Protein AF-A0A183EVK8-F1 (afdb_monomer)

Organism: NCBI:txid637853

Nearest PDB structures (foldseek):
  6v9z-assembly1_B  TM=4.604E-01  e=1.833E+00  Acetivibrio thermocellus ATCC 27405
  8t4i-assembly1_B  TM=4.135E-01  e=1.238E+00  Homo sapiens
  7t56-assembly1_B  TM=4.913E-01  e=4.581E+00  Acetivibrio thermocellus
  8i21-assembly1_A  TM=4.941E-01  e=6.784E+00  Saccharomyces cerevisiae S288C
  8i4v-assembly1_B  TM=3.446E-01  e=7.242E+00  Saccharomyces cerevisiae S288C

Mean predicted aligned error: 11.67 Å

Radius of gyration: 27.78 Å; Cα contacts (8 Å, |Δi|>4): 33; chains: 1; bounding box: 65×28×77 Å

pLDDT: mean 84.44, std 18.51, range [41.34, 98.56]

Sequence (140 aa):
MGILVTVFDKFQKLAEKILRQKEQDRSRAAQHLQRELEEIEVRKSEVEAVAGDLEKRLRIDAENVWILEQWLLYVEEMNQLKQRENELKLQVREFEVNEEYRNLQQKLKEIQSADANTDTTNSEVNKTTCVMLEWGRDPH

Foldseek 3Di:
DVVVVVVVVVVVVVVVVVVVVVVVVLVVVLVVLVVVLVVLVVVLVVLCVLLVVLVVVCVVPVVPPVSVVVSVVSVVVNVVSVVVNVVSVVVNVVSVVVVVVVVVVVVVVVVVVVVVVDDDDPDCVVVVVVVVVVVVDDDD

Solvent-accessible surface area (backbone atoms only — not comparable to full-atom values): 7882 Å² total; per-residue (Å²): 119,70,67,64,55,59,51,50,55,51,52,52,54,48,52,53,50,52,54,53,48,55,53,50,54,50,53,52,51,54,52,50,56,53,50,53,49,51,54,48,53,54,50,48,53,52,42,51,54,52,36,54,50,40,51,59,49,37,74,76,44,72,82,42,59,68,56,50,54,53,33,52,52,39,53,51,50,51,49,52,49,52,52,51,48,53,52,50,53,49,53,52,51,52,52,51,54,51,49,51,52,50,54,51,53,49,52,51,50,53,51,54,57,50,51,74,72,49,83,86,73,100,71,61,73,67,57,61,57,53,60,60,58,61,80,71,60,85,78,133

Structure (mmCIF, N/CA/C/O backbone):
data_AF-A0A183EVK8-F1
#
_entry.id   AF-A0A183EVK8-F1
#
loop_
_atom_site.group_PDB
_atom_site.id
_atom_site.type_symbol
_atom_site.label_atom_id
_atom_site.label_alt_id
_atom_site.label_comp_id
_atom_site.label_asym_id
_atom_site.label_entity_id
_atom_site.label_seq_id
_atom_site.pdbx_PDB_ins_code
_atom_site.Cartn_x
_atom_site.Cartn_y
_atom_site.Cartn_z
_atom_site.occupancy
_atom_site.B_iso_or_equiv
_atom_site.auth_seq_id
_atom_site.auth_comp_id
_atom_site.auth_asym_id
_atom_site.auth_atom_id
_atom_site.pdbx_PDB_model_num
ATOM 1 N N . MET A 1 1 ? -42.093 9.098 38.530 1.00 56.31 1 MET A N 1
ATOM 2 C CA . MET A 1 1 ? -41.544 7.790 38.103 1.00 56.31 1 MET A CA 1
ATOM 3 C C . MET A 1 1 ? -41.486 7.617 36.579 1.00 56.31 1 MET A C 1
ATOM 5 O O . MET A 1 1 ? -40.456 7.170 36.106 1.00 56.31 1 MET A O 1
ATOM 9 N N . GLY A 1 2 ? -42.494 8.016 35.784 1.00 62.09 2 GLY A N 1
ATOM 10 C CA . GLY A 1 2 ? -42.492 7.778 34.321 1.00 62.09 2 GLY A CA 1
ATOM 11 C C . GLY A 1 2 ? -41.440 8.536 33.486 1.00 62.09 2 GLY A C 1
ATOM 12 O O . GLY A 1 2 ? -40.883 7.971 32.553 1.00 62.09 2 GLY A O 1
ATOM 13 N N . ILE A 1 3 ? -41.107 9.785 33.836 1.00 67.94 3 ILE A N 1
ATOM 14 C CA . ILE A 1 3 ? -40.170 10.614 33.045 1.00 67.94 3 ILE A CA 1
ATOM 15 C C . ILE A 1 3 ? -38.733 10.066 33.113 1.00 67.94 3 ILE A C 1
ATOM 17 O O . ILE A 1 3 ? -38.081 9.926 32.083 1.00 67.94 3 ILE A O 1
ATOM 21 N N . LEU A 1 4 ? -38.266 9.670 34.302 1.00 66.88 4 LEU A N 1
ATOM 22 C CA . LEU A 1 4 ? -36.928 9.095 34.513 1.00 66.88 4 LEU A CA 1
ATOM 23 C C . LEU A 1 4 ? -36.706 7.805 33.708 1.00 66.88 4 LEU A C 1
ATOM 25 O O . LEU A 1 4 ? -35.657 7.653 33.090 1.00 66.88 4 LEU A O 1
ATOM 29 N N . VAL A 1 5 ? -37.713 6.928 33.641 1.00 70.25 5 VAL A N 1
ATOM 30 C CA . VAL A 1 5 ? -37.649 5.681 32.858 1.00 70.25 5 VAL A CA 1
ATOM 31 C C . VAL A 1 5 ? -37.548 5.977 31.357 1.00 70.25 5 VAL A C 1
ATOM 33 O O . VAL A 1 5 ? -36.718 5.393 30.667 1.00 70.25 5 VAL A O 1
ATOM 36 N N . THR A 1 6 ? -38.324 6.940 30.847 1.00 70.81 6 THR A N 1
ATOM 37 C CA . THR A 1 6 ? -38.258 7.321 29.421 1.00 70.81 6 THR A CA 1
ATOM 38 C C . THR A 1 6 ? -36.957 8.018 29.031 1.00 70.81 6 THR A C 1
ATOM 40 O O . THR A 1 6 ? -36.520 7.911 27.886 1.00 70.81 6 THR A O 1
ATOM 43 N N . VAL A 1 7 ? -36.333 8.745 29.960 1.00 74.06 7 VAL A N 1
ATOM 44 C CA . VAL A 1 7 ? -35.032 9.379 29.737 1.00 74.06 7 VAL A CA 1
ATOM 45 C C . VAL A 1 7 ? -33.939 8.310 29.712 1.00 74.06 7 VAL A C 1
ATOM 47 O O . VAL A 1 7 ? -33.154 8.286 28.768 1.00 74.06 7 VAL A O 1
ATOM 50 N N . PHE A 1 8 ? -33.943 7.375 30.667 1.00 78.06 8 PHE A N 1
ATOM 51 C CA . PHE A 1 8 ? -32.989 6.264 30.723 1.00 78.06 8 PHE A CA 1
ATOM 52 C C . PHE A 1 8 ? -33.021 5.386 29.457 1.00 78.06 8 PHE A C 1
ATOM 54 O O . PHE A 1 8 ? -31.977 5.145 28.855 1.00 78.06 8 PHE A O 1
ATOM 61 N N . ASP A 1 9 ? -34.211 5.010 28.977 1.00 78.88 9 ASP A N 1
ATOM 62 C CA . ASP A 1 9 ? -34.376 4.205 27.753 1.00 78.88 9 ASP A CA 1
ATOM 63 C C . ASP A 1 9 ? -33.852 4.924 26.489 1.00 78.88 9 ASP A C 1
ATOM 65 O O . ASP A 1 9 ? -33.230 4.323 25.610 1.00 78.88 9 ASP A O 1
ATOM 69 N N . LYS A 1 10 ? -34.025 6.252 26.406 1.00 80.31 10 LYS A N 1
ATOM 70 C CA . LYS A 1 10 ? -33.453 7.061 25.315 1.00 80.31 10 LYS A CA 1
ATOM 71 C C . LYS A 1 10 ? -31.927 7.121 25.379 1.00 80.31 10 LYS A C 1
ATOM 73 O O . LYS A 1 10 ? -31.283 7.018 24.336 1.00 80.31 10 LYS A O 1
ATOM 78 N N . PHE A 1 11 ? -31.353 7.274 26.573 1.00 83.38 11 PHE A N 1
ATOM 79 C CA . PHE A 1 11 ? -29.900 7.264 26.764 1.00 83.38 11 PHE A CA 1
ATOM 80 C C . PHE A 1 11 ? -29.287 5.914 26.379 1.00 83.38 11 PHE A C 1
ATOM 82 O O . PHE A 1 11 ? -28.271 5.889 25.686 1.00 83.38 11 PHE A O 1
ATOM 89 N N . GLN A 1 12 ? -29.929 4.805 26.749 1.00 81.81 12 GLN A N 1
ATOM 90 C CA . GLN A 1 12 ? -29.457 3.459 26.425 1.00 81.81 12 GLN A CA 1
ATOM 91 C C . GLN A 1 12 ? -29.452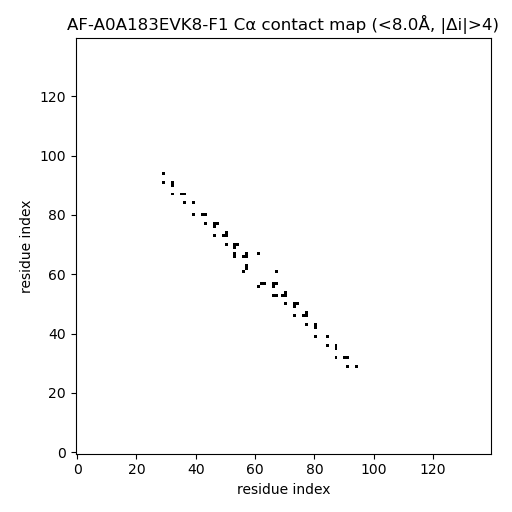 3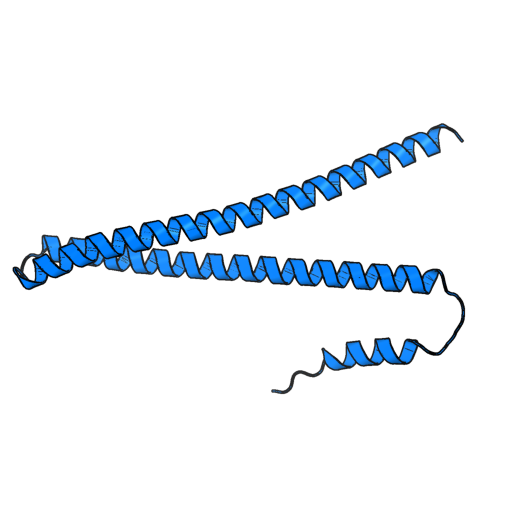.199 24.910 1.00 81.81 12 GLN A C 1
ATOM 93 O O . GLN A 1 12 ? -28.432 2.788 24.357 1.00 81.81 12 GLN A O 1
ATOM 98 N N . LYS A 1 13 ? -30.530 3.565 24.203 1.00 86.12 13 LYS A N 1
ATOM 99 C CA . LYS A 1 13 ? -30.602 3.482 22.729 1.00 86.12 13 LYS A CA 1
ATOM 100 C C . LYS A 1 13 ? -29.540 4.331 22.031 1.00 86.12 13 LYS A C 1
ATOM 102 O O . LYS A 1 13 ? -29.005 3.940 20.994 1.00 86.12 13 LYS A O 1
ATOM 107 N N . LEU A 1 14 ? -29.239 5.506 22.581 1.00 87.56 14 LEU A N 1
ATOM 108 C CA . LEU A 1 14 ? -28.229 6.402 22.025 1.00 87.56 14 LEU A CA 1
ATOM 109 C C . LEU A 1 14 ? -26.817 5.839 22.242 1.00 87.56 14 LEU A C 1
ATOM 111 O O . LEU A 1 14 ? -26.015 5.853 21.311 1.00 87.56 14 LEU A O 1
ATOM 115 N N . ALA A 1 15 ? -26.545 5.257 23.414 1.00 84.56 15 ALA A N 1
ATOM 116 C CA . ALA A 1 15 ? -25.297 4.552 23.696 1.00 84.56 15 ALA A CA 1
ATOM 117 C C . ALA A 1 15 ? -25.092 3.341 22.766 1.00 84.56 15 ALA A C 1
ATOM 119 O O . ALA A 1 15 ? -24.022 3.195 22.176 1.00 84.56 15 ALA A O 1
ATOM 120 N N . GLU A 1 16 ? -26.125 2.520 22.555 1.00 86.25 16 GLU A N 1
ATOM 121 C CA . GLU A 1 16 ? -26.075 1.397 21.608 1.00 86.25 16 GLU A CA 1
ATOM 122 C C . GLU A 1 16 ? -25.808 1.859 20.172 1.00 86.25 16 GLU A C 1
ATOM 124 O O . GLU A 1 16 ? -25.006 1.254 19.457 1.00 86.25 16 GLU A O 1
ATOM 129 N N . LYS A 1 17 ? -26.445 2.956 19.744 1.00 89.62 17 LYS A N 1
ATOM 130 C CA . LYS A 1 17 ? -26.216 3.535 18.416 1.00 89.62 17 LYS A CA 1
ATOM 131 C C . LYS A 1 17 ? -24.776 4.024 18.254 1.00 89.62 17 LYS A C 1
ATOM 133 O O . LYS A 1 17 ? -24.176 3.761 17.217 1.00 89.62 17 LYS A O 1
ATOM 138 N N . ILE A 1 18 ? -24.219 4.691 19.267 1.00 88.06 18 ILE A N 1
ATOM 139 C CA . ILE A 1 18 ? -22.818 5.137 19.265 1.00 88.06 18 ILE A CA 1
ATOM 140 C C . ILE A 1 18 ? -21.872 3.938 19.157 1.00 88.06 18 ILE A C 1
ATOM 142 O O . ILE A 1 18 ? -20.947 3.963 18.348 1.00 88.06 18 ILE A O 1
ATOM 146 N N . LEU A 1 19 ? -22.112 2.877 19.932 1.00 85.19 19 LEU A N 1
ATOM 147 C CA . LEU A 1 19 ? -21.281 1.673 19.897 1.00 85.19 19 LEU A CA 1
ATOM 148 C C . LEU A 1 19 ? -21.313 0.996 18.522 1.00 85.19 19 LEU A C 1
ATOM 150 O O . LEU A 1 19 ? -20.259 0.680 17.975 1.00 85.19 19 LEU A O 1
ATOM 154 N N . ARG A 1 20 ? -22.504 0.833 17.931 1.00 87.75 20 ARG A N 1
ATOM 155 C CA . ARG A 1 20 ? -22.649 0.271 16.577 1.00 87.75 20 ARG A CA 1
ATOM 156 C C . ARG A 1 20 ? -21.970 1.133 15.518 1.00 87.75 20 ARG A C 1
ATOM 158 O O . ARG A 1 20 ? -21.318 0.591 14.634 1.00 87.75 20 ARG A O 1
ATOM 165 N N . GLN A 1 21 ? -22.107 2.454 15.613 1.00 90.81 21 GLN A N 1
ATOM 166 C CA . GLN A 1 21 ? -21.471 3.378 14.678 1.00 90.81 21 GLN A CA 1
ATOM 167 C C . GLN A 1 21 ? -19.946 3.267 14.747 1.00 90.81 21 GLN A C 1
ATOM 169 O O . GLN A 1 21 ? -19.298 3.110 13.718 1.00 90.81 21 GLN A O 1
ATOM 174 N N . LYS A 1 22 ? -19.384 3.253 15.960 1.00 87.75 22 LYS A N 1
ATOM 175 C CA . LYS A 1 22 ? -17.942 3.100 16.177 1.00 87.75 22 LYS A CA 1
ATOM 176 C C . LYS A 1 22 ? -17.410 1.788 15.592 1.00 87.75 22 LYS A C 1
ATOM 178 O O . LYS A 1 22 ? -16.346 1.776 14.981 1.00 87.75 22 LYS A O 1
ATOM 183 N N . GLU A 1 23 ? -18.151 0.696 15.763 1.00 87.56 23 GLU A N 1
ATOM 184 C CA . GLU A 1 23 ? -17.805 -0.604 15.182 1.00 87.56 23 GLU A CA 1
ATOM 185 C C . GLU A 1 23 ? -17.832 -0.573 13.648 1.00 87.56 23 GLU A C 1
ATOM 187 O O . GLU A 1 23 ? -16.920 -1.066 12.986 1.00 87.56 23 GLU A O 1
ATOM 192 N N . GLN A 1 24 ? -18.855 0.062 13.074 1.00 91.81 24 GLN A N 1
ATOM 193 C CA . GLN A 1 24 ? -18.979 0.202 11.630 1.00 91.81 24 GLN A CA 1
ATOM 194 C C . GLN A 1 24 ? -17.857 1.062 11.038 1.00 91.81 24 GLN A C 1
ATOM 196 O O . GLN A 1 24 ? -17.287 0.693 10.012 1.00 91.81 24 GLN A O 1
ATOM 201 N N . ASP A 1 25 ? -17.526 2.187 11.669 1.00 90.69 25 ASP A N 1
ATOM 202 C CA . ASP A 1 25 ? -16.462 3.080 11.205 1.00 90.69 25 ASP A CA 1
ATOM 203 C C . ASP A 1 25 ? -15.100 2.382 11.248 1.00 90.69 25 ASP A C 1
ATOM 205 O O . ASP A 1 25 ? -14.305 2.497 10.317 1.00 90.69 25 ASP A O 1
ATOM 209 N N . ARG A 1 26 ? -14.874 1.563 12.277 1.00 89.62 26 ARG A N 1
ATOM 210 C CA . ARG A 1 26 ? -13.692 0.713 12.392 1.00 89.62 26 ARG A CA 1
ATOM 211 C C . ARG A 1 26 ? -13.613 -0.334 11.276 1.00 89.62 26 ARG A C 1
ATOM 213 O O . ARG A 1 26 ? -12.565 -0.483 10.655 1.00 89.62 26 ARG A O 1
ATOM 220 N N . SER A 1 27 ? -14.714 -1.030 10.991 1.00 90.12 27 SER A N 1
ATOM 221 C CA . SER A 1 27 ? -14.771 -2.003 9.891 1.00 90.12 27 SER A CA 1
ATOM 222 C C . SER A 1 27 ? -14.492 -1.345 8.536 1.00 90.12 27 SER A C 1
ATOM 224 O O . SER A 1 27 ? -13.736 -1.889 7.733 1.00 90.12 27 SER A O 1
ATOM 226 N N . ARG A 1 28 ? -15.032 -0.143 8.303 1.00 93.94 28 ARG A N 1
ATOM 227 C CA . ARG A 1 28 ? -14.755 0.642 7.091 1.00 93.94 28 ARG A CA 1
ATOM 228 C C . ARG A 1 28 ? -13.286 1.041 6.986 1.00 93.94 28 ARG A C 1
ATOM 230 O O . ARG A 1 28 ? -12.726 0.954 5.900 1.00 93.94 28 ARG A O 1
ATOM 237 N N . ALA A 1 29 ? -12.665 1.450 8.092 1.00 92.81 29 ALA A N 1
ATOM 238 C CA . ALA A 1 29 ? -11.246 1.793 8.116 1.00 92.81 29 ALA A CA 1
ATOM 239 C C . ALA A 1 29 ? -10.365 0.585 7.753 1.00 92.81 29 ALA A C 1
ATOM 241 O O . ALA A 1 29 ? -9.490 0.707 6.901 1.00 92.81 29 ALA A O 1
ATOM 242 N N . ALA A 1 30 ? -10.648 -0.597 8.311 1.00 92.69 30 ALA A N 1
ATOM 243 C CA . ALA A 1 30 ? -9.931 -1.825 7.956 1.00 92.69 30 ALA A CA 1
ATOM 244 C C . ALA A 1 30 ? -10.092 -2.190 6.472 1.00 92.69 30 ALA A C 1
ATOM 246 O O . ALA A 1 30 ? -9.114 -2.497 5.795 1.00 92.69 30 ALA A O 1
ATOM 247 N N . GLN A 1 31 ? -11.318 -2.108 5.944 1.00 95.19 31 GLN A N 1
ATOM 248 C CA . GLN A 1 31 ? -11.588 -2.362 4.525 1.00 95.19 31 GLN A CA 1
ATOM 249 C C . GLN A 1 31 ? -10.860 -1.374 3.611 1.00 95.19 31 GLN A C 1
ATOM 251 O O . GLN A 1 31 ? -10.371 -1.764 2.555 1.00 95.19 31 GLN A O 1
ATOM 256 N N . HIS A 1 32 ? -10.773 -0.105 4.012 1.00 96.19 32 HIS A N 1
ATOM 257 C CA . HIS A 1 32 ? -10.028 0.906 3.272 1.00 96.19 32 HIS A CA 1
ATOM 258 C C . HIS A 1 32 ? -8.534 0.569 3.207 1.00 96.19 32 HIS A C 1
ATOM 260 O O . HIS A 1 32 ? -7.962 0.594 2.123 1.00 96.19 32 HIS A O 1
ATOM 266 N N . LEU A 1 33 ? -7.917 0.209 4.339 1.00 95.56 33 LEU A N 1
ATOM 267 C CA . LEU A 1 33 ? -6.503 -0.189 4.383 1.00 95.56 33 LEU A CA 1
ATOM 268 C C . LEU A 1 33 ? -6.227 -1.411 3.502 1.00 95.56 33 LEU A C 1
ATOM 270 O O . LEU A 1 33 ? -5.252 -1.427 2.755 1.00 95.56 33 LEU A O 1
ATOM 274 N N . GLN A 1 34 ? -7.108 -2.410 3.562 1.00 96.12 34 GLN A N 1
ATOM 275 C CA . GLN A 1 34 ? -6.985 -3.616 2.751 1.00 96.12 34 GLN A CA 1
ATOM 276 C C . GLN A 1 34 ? -7.074 -3.305 1.254 1.00 96.12 34 GLN A C 1
ATOM 278 O O . GLN A 1 34 ? -6.245 -3.763 0.472 1.00 96.12 34 GLN A O 1
ATOM 283 N N . ARG A 1 35 ? -8.042 -2.474 0.860 1.00 97.88 35 ARG A N 1
ATOM 284 C CA . ARG A 1 35 ? -8.191 -2.037 -0.527 1.00 97.88 35 ARG A CA 1
ATOM 285 C C . ARG A 1 35 ? -6.959 -1.278 -1.020 1.00 97.88 35 ARG A C 1
ATOM 287 O O . ARG A 1 35 ? -6.516 -1.505 -2.138 1.00 97.88 35 ARG A O 1
ATOM 294 N N . GLU A 1 36 ? -6.404 -0.389 -0.201 1.00 97.75 36 GLU A N 1
ATOM 295 C CA . GLU A 1 36 ? -5.215 0.380 -0.579 1.00 97.75 36 GLU A CA 1
ATOM 296 C C . GLU A 1 36 ? -3.990 -0.530 -0.783 1.00 97.75 36 GLU A C 1
ATOM 298 O O . GLU A 1 36 ? -3.218 -0.332 -1.720 1.00 97.75 36 GLU A O 1
ATOM 303 N N . LEU A 1 37 ? -3.838 -1.574 0.039 1.00 98.00 37 LEU A N 1
ATOM 304 C CA . LEU A 1 37 ? -2.801 -2.592 -0.152 1.00 98.00 37 LEU A CA 1
ATOM 305 C C . LEU A 1 37 ? -2.972 -3.361 -1.470 1.00 98.00 37 LEU A C 1
ATOM 307 O O . LEU A 1 37 ? -1.989 -3.558 -2.184 1.00 98.00 37 LEU A O 1
ATOM 311 N N . GLU A 1 38 ? -4.200 -3.755 -1.811 1.00 98.19 38 GLU A N 1
ATOM 312 C CA . GLU A 1 38 ? -4.510 -4.436 -3.077 1.00 98.19 38 GLU A CA 1
ATOM 313 C C . GLU A 1 38 ? -4.222 -3.537 -4.290 1.00 98.19 38 GLU A C 1
ATOM 315 O O . GLU A 1 38 ? -3.618 -3.979 -5.268 1.00 98.19 38 GLU A O 1
ATOM 320 N N . GLU A 1 39 ? -4.589 -2.255 -4.218 1.00 98.38 39 GLU A N 1
ATOM 321 C CA . GLU A 1 39 ? -4.301 -1.274 -5.270 1.00 98.38 39 GLU A CA 1
ATOM 322 C C . GLU A 1 39 ? -2.783 -1.092 -5.475 1.00 98.38 39 GLU A C 1
ATOM 324 O O . GLU A 1 39 ? -2.315 -1.026 -6.616 1.00 98.38 39 GLU A O 1
ATOM 329 N N . ILE A 1 40 ? -1.990 -1.093 -4.396 1.00 98.25 40 ILE A N 1
ATOM 330 C CA . ILE A 1 40 ? -0.521 -1.055 -4.485 1.00 98.25 40 ILE A CA 1
ATOM 331 C C . ILE A 1 40 ? 0.047 -2.335 -5.096 1.00 98.25 40 ILE A C 1
ATOM 333 O O . ILE A 1 40 ? 0.975 -2.254 -5.901 1.00 98.25 40 ILE A O 1
ATOM 337 N N . GLU A 1 41 ? -0.472 -3.509 -4.738 1.00 98.25 41 GLU A N 1
ATOM 338 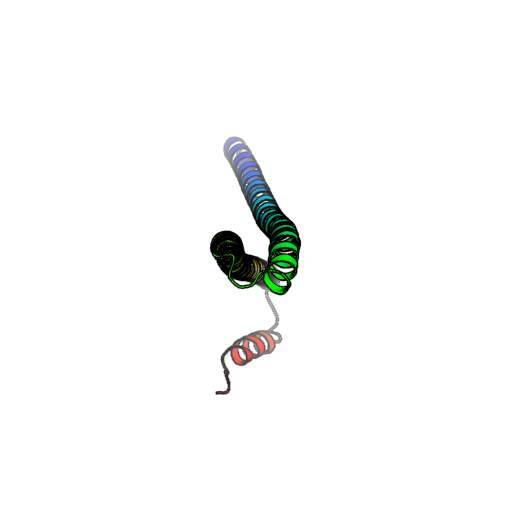C CA . GLU A 1 41 ? -0.014 -4.780 -5.306 1.00 98.25 41 GLU A CA 1
ATOM 339 C C . GLU A 1 41 ? -0.231 -4.821 -6.824 1.00 98.25 41 GLU A C 1
ATOM 341 O O . GLU A 1 41 ? 0.701 -5.127 -7.576 1.00 98.25 41 GLU A O 1
ATOM 346 N N . VAL A 1 42 ? -1.419 -4.411 -7.282 1.00 98.56 42 VAL A N 1
ATOM 347 C CA . VAL A 1 42 ? -1.726 -4.274 -8.712 1.00 98.56 42 VAL A CA 1
ATOM 348 C C . VAL A 1 42 ? -0.758 -3.295 -9.371 1.00 98.56 42 VAL A C 1
ATOM 350 O O . VAL A 1 42 ? -0.131 -3.634 -10.378 1.00 98.56 42 VAL A O 1
ATOM 353 N N . ARG A 1 43 ? -0.560 -2.108 -8.783 1.00 98.38 43 ARG A N 1
ATOM 354 C CA . ARG A 1 43 ? 0.322 -1.092 -9.366 1.00 98.38 43 ARG A CA 1
ATOM 355 C C . ARG A 1 43 ? 1.777 -1.557 -9.445 1.00 98.38 43 ARG A C 1
ATOM 357 O O . ARG A 1 43 ? 2.438 -1.319 -10.452 1.00 98.38 43 ARG A O 1
ATOM 364 N N . LYS A 1 44 ? 2.279 -2.267 -8.431 1.00 98.50 44 LYS A N 1
ATOM 365 C CA . LYS A 1 44 ? 3.622 -2.866 -8.460 1.00 98.50 44 LYS A CA 1
ATOM 366 C C . LYS A 1 44 ? 3.760 -3.869 -9.602 1.00 98.50 44 LYS A C 1
ATOM 368 O O . LYS A 1 44 ? 4.753 -3.808 -10.319 1.00 98.50 44 LYS A O 1
ATOM 373 N N . SER A 1 45 ? 2.762 -4.729 -9.818 1.00 98.50 45 SER A N 1
ATOM 374 C CA . SER A 1 45 ? 2.779 -5.678 -10.939 1.00 98.50 45 SER A CA 1
ATOM 375 C C . SER A 1 45 ? 2.807 -4.973 -12.300 1.00 98.50 45 SER A C 1
ATOM 377 O O . SER A 1 45 ? 3.483 -5.445 -13.215 1.00 98.50 45 SER A O 1
ATOM 379 N N . GLU A 1 46 ? 2.089 -3.859 -12.457 1.00 98.44 46 GLU A N 1
ATOM 380 C CA . GLU A 1 46 ? 2.125 -3.052 -13.684 1.00 98.44 46 GLU A CA 1
ATOM 381 C C . GLU A 1 46 ? 3.507 -2.431 -13.908 1.00 98.44 46 GLU A C 1
ATOM 383 O O . GLU A 1 46 ? 4.064 -2.526 -15.003 1.00 98.44 46 GLU A O 1
ATOM 388 N N . VAL A 1 47 ? 4.080 -1.831 -12.860 1.00 98.56 47 VAL A N 1
ATOM 389 C CA . VAL A 1 47 ? 5.416 -1.225 -12.898 1.00 98.56 47 VAL A CA 1
ATOM 390 C C . VAL A 1 47 ? 6.478 -2.272 -13.235 1.00 98.56 47 VAL A C 1
ATOM 392 O O . VAL A 1 47 ? 7.317 -2.020 -14.094 1.00 98.56 47 VAL A O 1
ATOM 395 N N . GLU A 1 48 ? 6.424 -3.464 -12.633 1.00 98.19 48 GLU A N 1
ATOM 396 C CA . GLU A 1 48 ? 7.342 -4.570 -12.943 1.00 98.19 48 GLU A CA 1
ATOM 397 C C . GLU A 1 48 ? 7.243 -5.010 -14.405 1.00 98.19 48 GLU A C 1
ATOM 399 O O . GLU A 1 48 ? 8.266 -5.230 -15.058 1.00 98.19 48 GLU A O 1
ATOM 404 N N . ALA A 1 49 ? 6.026 -5.104 -14.946 1.00 98.44 49 ALA A N 1
ATOM 405 C CA . ALA A 1 49 ? 5.821 -5.481 -16.338 1.00 98.44 49 ALA A CA 1
ATOM 406 C C . ALA A 1 49 ? 6.413 -4.443 -17.305 1.00 98.44 49 ALA A C 1
ATOM 408 O O . ALA A 1 49 ? 7.116 -4.812 -18.251 1.00 98.44 49 ALA A O 1
ATOM 409 N N . VAL A 1 50 ? 6.161 -3.152 -17.062 1.00 98.38 50 VAL A N 1
ATOM 410 C CA . VAL A 1 50 ? 6.658 -2.067 -17.922 1.00 98.38 50 VAL A CA 1
ATOM 411 C C . VAL A 1 50 ? 8.170 -1.905 -17.787 1.00 98.38 50 VAL A C 1
ATOM 413 O O . VAL A 1 50 ? 8.872 -1.886 -18.799 1.00 98.38 50 VAL A O 1
ATOM 416 N N . ALA A 1 51 ? 8.694 -1.852 -16.561 1.00 98.00 51 ALA A N 1
ATOM 417 C CA . ALA A 1 51 ? 10.129 -1.760 -16.313 1.00 98.00 51 ALA A CA 1
ATOM 418 C C . ALA A 1 51 ? 10.874 -2.956 -16.922 1.00 98.00 51 ALA A C 1
ATOM 420 O O . ALA A 1 51 ? 11.889 -2.769 -17.590 1.00 98.00 51 ALA A O 1
ATOM 421 N N . GLY A 1 52 ? 10.331 -4.171 -16.791 1.00 98.12 52 GLY A N 1
ATOM 422 C CA . GLY A 1 52 ? 10.905 -5.373 -17.392 1.00 98.12 52 GLY A CA 1
ATOM 423 C C . GLY A 1 52 ? 10.936 -5.347 -18.925 1.00 98.12 52 GLY A C 1
ATOM 424 O O . GLY A 1 52 ? 11.856 -5.902 -19.528 1.00 98.12 52 GLY A O 1
ATOM 425 N N . ASP A 1 53 ? 9.970 -4.699 -19.585 1.00 98.25 53 ASP A N 1
ATOM 426 C CA . ASP A 1 53 ? 10.024 -4.481 -21.037 1.00 98.25 53 ASP A CA 1
ATOM 427 C C . ASP A 1 53 ? 11.093 -3.449 -21.420 1.00 98.25 53 ASP A C 1
ATOM 429 O O . ASP A 1 53 ? 11.871 -3.673 -22.351 1.00 98.25 53 ASP A O 1
ATOM 433 N N . LEU A 1 54 ? 11.197 -2.353 -20.663 1.00 98.19 54 LEU A N 1
ATOM 434 C CA . LEU A 1 54 ? 12.237 -1.341 -20.865 1.00 98.19 54 LEU A CA 1
ATOM 435 C C . LEU A 1 54 ? 13.643 -1.935 -20.684 1.00 98.19 54 LEU A C 1
ATOM 437 O O . LEU A 1 54 ? 14.515 -1.689 -21.516 1.00 98.19 54 LEU A O 1
ATOM 441 N N . GLU A 1 55 ? 13.853 -2.802 -19.689 1.00 97.44 55 GLU A N 1
ATOM 442 C CA . GLU A 1 55 ? 15.123 -3.519 -19.505 1.00 97.44 55 GLU A CA 1
ATOM 443 C C . GLU A 1 55 ? 15.484 -4.390 -20.705 1.00 97.44 55 GLU A C 1
ATOM 445 O O . GLU A 1 55 ? 16.642 -4.428 -21.124 1.00 97.44 55 GLU A O 1
ATOM 450 N N . LYS A 1 56 ? 14.509 -5.103 -21.281 1.00 97.88 56 LYS A N 1
ATOM 451 C CA . LYS A 1 56 ? 14.747 -5.919 -22.481 1.00 97.88 56 LYS A CA 1
ATOM 452 C C . LYS A 1 56 ? 15.189 -5.053 -23.656 1.00 97.88 56 LYS A C 1
ATOM 454 O O . LYS A 1 56 ? 16.075 -5.469 -24.398 1.00 97.88 56 LYS A O 1
ATOM 459 N N . ARG A 1 57 ? 14.615 -3.857 -23.809 1.00 97.75 57 ARG A N 1
ATOM 460 C CA . ARG A 1 57 ? 15.014 -2.905 -24.857 1.00 97.75 57 ARG A CA 1
ATOM 461 C C . ARG A 1 57 ? 16.409 -2.332 -24.602 1.00 97.75 57 ARG A C 1
ATOM 463 O O . ARG A 1 57 ? 17.208 -2.303 -25.532 1.00 97.75 57 ARG A O 1
ATOM 470 N N . LEU A 1 58 ? 16.743 -1.989 -23.355 1.00 97.38 58 LEU A N 1
ATOM 471 C CA . LEU A 1 58 ? 18.087 -1.524 -22.973 1.00 97.38 58 LEU A CA 1
ATOM 472 C C . LEU A 1 58 ? 19.176 -2.576 -23.201 1.00 97.38 58 LEU A C 1
ATOM 474 O O . LEU A 1 58 ? 20.315 -2.225 -23.484 1.00 97.38 58 LEU A O 1
ATOM 478 N N . ARG A 1 59 ? 18.853 -3.875 -23.126 1.00 96.19 59 ARG A N 1
ATOM 479 C CA . ARG A 1 59 ? 19.812 -4.937 -23.490 1.00 96.19 59 ARG A CA 1
ATOM 480 C C . ARG A 1 59 ? 20.185 -4.924 -24.973 1.00 96.19 59 ARG A C 1
ATOM 482 O O . ARG A 1 59 ? 21.245 -5.434 -25.320 1.00 96.19 59 ARG A O 1
ATOM 489 N N . ILE A 1 60 ? 19.307 -4.407 -25.831 1.00 96.88 60 ILE A N 1
ATOM 490 C CA . ILE A 1 60 ? 19.524 -4.310 -27.279 1.00 9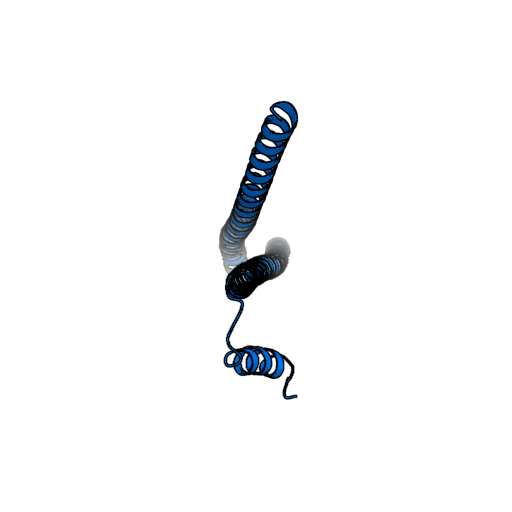6.88 60 ILE A CA 1
ATOM 491 C C . ILE A 1 60 ? 20.203 -2.980 -27.618 1.00 96.88 60 ILE A C 1
ATOM 493 O O . ILE A 1 60 ? 21.122 -2.958 -28.430 1.00 96.88 60 ILE A O 1
ATOM 497 N N . ASP A 1 61 ? 19.764 -1.894 -26.981 1.00 95.75 61 ASP A N 1
ATOM 498 C CA . ASP A 1 61 ? 20.252 -0.534 -27.203 1.00 95.75 61 ASP A CA 1
ATOM 499 C C . ASP A 1 61 ? 20.518 0.163 -25.859 1.00 95.75 61 ASP A C 1
ATOM 501 O O . ASP A 1 61 ? 19.662 0.853 -25.300 1.00 95.75 61 ASP A O 1
ATOM 505 N N . ALA A 1 62 ? 21.711 -0.075 -25.309 1.00 92.75 62 ALA A N 1
ATOM 506 C CA . ALA A 1 62 ? 22.102 0.410 -23.984 1.00 92.75 62 ALA A CA 1
ATOM 507 C C . ALA A 1 62 ? 22.398 1.918 -23.950 1.00 92.75 62 ALA A C 1
ATOM 509 O O . ALA A 1 62 ? 22.377 2.523 -22.880 1.00 92.75 62 ALA A O 1
ATOM 510 N N . GLU A 1 63 ? 22.672 2.527 -25.106 1.00 94.88 63 GLU A N 1
ATOM 511 C CA . GLU A 1 63 ? 22.948 3.963 -25.231 1.00 94.88 63 GLU A CA 1
ATOM 512 C C . GLU A 1 63 ? 21.661 4.785 -25.388 1.00 94.88 63 GLU A C 1
ATOM 514 O O . GLU A 1 63 ? 21.703 6.017 -25.444 1.00 94.88 63 GLU A O 1
ATOM 519 N N . ASN A 1 64 ? 20.501 4.121 -25.418 1.00 97.12 64 ASN A N 1
ATOM 520 C CA . ASN A 1 64 ? 19.214 4.781 -25.516 1.00 97.12 64 ASN A CA 1
ATOM 521 C C . ASN A 1 64 ? 18.861 5.536 -24.228 1.00 97.12 64 ASN A C 1
ATOM 523 O O . ASN A 1 64 ? 18.197 5.013 -23.328 1.00 97.12 64 ASN A O 1
ATOM 527 N N . VAL A 1 65 ? 19.286 6.798 -24.168 1.00 97.06 65 VAL A N 1
ATOM 528 C CA . VAL A 1 65 ? 19.087 7.688 -23.015 1.00 97.06 65 VAL A CA 1
ATOM 529 C C . VAL A 1 65 ? 17.612 7.786 -22.628 1.00 97.06 65 VAL A C 1
ATOM 531 O O . VAL A 1 65 ? 17.288 7.711 -21.448 1.00 97.06 65 VAL A O 1
ATOM 534 N N . TRP A 1 66 ? 16.706 7.870 -23.606 1.00 97.88 66 TRP A N 1
ATOM 535 C CA . TRP A 1 66 ? 15.275 7.986 -23.330 1.00 97.88 66 TRP A CA 1
ATOM 536 C C . TRP A 1 66 ? 14.719 6.739 -22.629 1.00 97.88 66 TRP A C 1
ATOM 538 O O . TRP A 1 66 ? 13.990 6.859 -21.646 1.00 97.88 66 TRP A O 1
ATOM 548 N N . ILE A 1 67 ? 15.079 5.535 -23.090 1.00 97.81 67 ILE A N 1
ATOM 549 C CA . ILE A 1 67 ? 14.627 4.289 -22.447 1.00 97.81 67 ILE A CA 1
ATOM 550 C C . ILE A 1 67 ? 15.217 4.178 -21.036 1.00 97.81 67 ILE A C 1
ATOM 552 O O . ILE A 1 67 ? 14.515 3.756 -20.116 1.00 97.81 67 ILE A O 1
ATOM 556 N N . LEU A 1 68 ? 16.474 4.588 -20.852 1.00 97.75 68 LEU A N 1
ATOM 557 C CA . LEU A 1 68 ? 17.134 4.569 -19.549 1.00 97.75 68 LEU A CA 1
ATOM 558 C C . LEU A 1 68 ? 16.453 5.519 -18.557 1.00 97.75 68 LEU A C 1
ATOM 560 O O . LEU A 1 68 ? 16.153 5.115 -17.436 1.00 97.75 68 LEU A O 1
ATOM 564 N N . GLU A 1 69 ? 16.164 6.752 -18.973 1.00 98.06 69 GLU A N 1
ATOM 565 C CA . GLU A 1 69 ? 15.432 7.731 -18.164 1.00 98.06 69 GLU A CA 1
ATOM 566 C C . GLU A 1 69 ? 14.048 7.208 -17.774 1.00 98.06 69 GLU A C 1
ATOM 568 O O . GLU A 1 69 ? 13.671 7.275 -16.605 1.00 98.06 69 GLU A O 1
ATOM 573 N N . GLN A 1 70 ? 13.305 6.630 -18.724 1.00 98.31 70 GLN A N 1
ATOM 574 C CA . GLN A 1 70 ? 11.997 6.042 -18.429 1.00 98.31 70 GLN A CA 1
ATOM 575 C C . GLN A 1 70 ? 12.096 4.872 -17.448 1.00 98.31 70 GLN A C 1
ATOM 577 O O . GLN A 1 70 ? 11.298 4.786 -16.517 1.00 98.31 70 GLN A O 1
ATOM 582 N N . TRP A 1 71 ? 13.077 3.984 -17.613 1.00 98.38 71 TRP A N 1
ATOM 583 C CA . TRP A 1 71 ? 13.279 2.871 -16.688 1.00 98.38 71 TRP A CA 1
ATOM 584 C C . TRP A 1 71 ? 13.606 3.364 -15.272 1.00 98.38 71 TRP A C 1
ATOM 586 O O . TRP A 1 71 ? 13.021 2.872 -14.308 1.00 98.38 71 TRP A O 1
ATOM 596 N N . LEU A 1 72 ? 14.460 4.386 -15.139 1.00 97.81 72 LEU A N 1
ATOM 597 C CA . LEU A 1 72 ? 14.789 4.994 -13.845 1.00 97.81 72 LEU A CA 1
ATOM 598 C C . LEU A 1 72 ? 13.556 5.580 -13.141 1.00 97.81 72 LEU A C 1
ATOM 600 O O . LEU A 1 72 ? 13.431 5.428 -11.927 1.00 97.81 72 LEU A O 1
ATOM 604 N N . LEU A 1 73 ? 12.624 6.192 -13.882 1.00 98.44 73 LEU A N 1
ATOM 605 C CA . LEU A 1 73 ? 11.362 6.681 -13.312 1.00 98.44 73 LEU A CA 1
ATOM 606 C C . LEU A 1 73 ? 10.512 5.542 -12.732 1.00 98.44 73 LEU A C 1
ATOM 608 O O . LEU A 1 73 ? 9.977 5.684 -11.636 1.00 98.44 73 LEU A O 1
ATOM 612 N N . TYR A 1 74 ? 10.427 4.400 -13.418 1.00 98.50 74 TYR A N 1
ATOM 613 C CA . TYR A 1 74 ? 9.694 3.234 -12.911 1.00 98.50 74 TYR A CA 1
ATOM 614 C C . TYR A 1 74 ? 10.389 2.554 -11.724 1.00 98.50 74 TYR A C 1
ATOM 616 O O . TYR A 1 74 ? 9.717 2.043 -10.829 1.00 98.50 74 TYR A O 1
ATOM 624 N N . VAL A 1 75 ? 11.724 2.564 -11.674 1.00 98.19 75 VAL A N 1
ATOM 625 C CA . VAL A 1 75 ? 12.477 2.100 -10.496 1.00 98.19 75 VAL A CA 1
ATOM 626 C C . VAL A 1 75 ? 12.169 2.976 -9.283 1.00 98.19 75 VAL A C 1
ATOM 628 O O . VAL A 1 75 ? 11.939 2.455 -8.190 1.00 98.19 75 VAL A O 1
ATOM 631 N N . GLU A 1 76 ? 12.128 4.293 -9.471 1.00 98.44 76 GLU A N 1
ATOM 632 C CA . GLU A 1 76 ? 11.761 5.229 -8.410 1.00 98.44 76 GLU A CA 1
ATOM 633 C C . GLU A 1 76 ? 10.298 5.054 -7.977 1.00 98.44 76 GLU A C 1
ATOM 635 O O . GLU A 1 76 ? 10.019 4.947 -6.783 1.00 98.44 76 GLU A O 1
ATOM 640 N N . GLU A 1 77 ? 9.367 4.913 -8.925 1.00 98.25 77 GLU A N 1
ATOM 641 C CA . GLU A 1 77 ? 7.964 4.608 -8.624 1.00 98.25 77 GLU A CA 1
ATOM 642 C C . GLU A 1 77 ? 7.833 3.309 -7.808 1.00 98.25 77 GLU A C 1
ATOM 644 O O . GLU A 1 77 ? 7.132 3.270 -6.796 1.00 98.25 77 GLU A O 1
ATOM 649 N N . MET A 1 78 ? 8.562 2.250 -8.177 1.00 98.50 78 MET A N 1
ATOM 650 C CA . MET A 1 78 ? 8.584 0.992 -7.425 1.00 98.50 78 MET A CA 1
ATOM 651 C C . MET A 1 78 ? 9.077 1.182 -5.982 1.00 98.50 78 MET A C 1
ATOM 653 O O . MET A 1 78 ? 8.544 0.560 -5.058 1.00 98.50 78 MET A O 1
ATOM 657 N N . ASN A 1 79 ? 10.082 2.031 -5.759 1.00 98.44 79 ASN A N 1
ATOM 658 C CA . ASN A 1 79 ? 10.563 2.338 -4.411 1.00 98.44 79 ASN A CA 1
ATOM 659 C C . ASN A 1 79 ? 9.496 3.062 -3.583 1.00 98.44 79 ASN A C 1
ATOM 661 O O . ASN A 1 79 ? 9.264 2.690 -2.431 1.00 98.44 79 ASN A O 1
ATOM 665 N N . GLN A 1 80 ? 8.799 4.030 -4.179 1.00 98.50 80 GLN A N 1
ATOM 666 C CA . GLN A 1 80 ? 7.708 4.760 -3.528 1.00 98.50 80 GLN A CA 1
ATOM 667 C C . GLN A 1 80 ? 6.537 3.836 -3.174 1.00 98.50 80 GLN A C 1
ATOM 669 O O . GLN A 1 80 ? 6.026 3.883 -2.054 1.00 98.50 80 GLN A O 1
ATOM 674 N N . LEU A 1 81 ? 6.163 2.926 -4.079 1.00 98.50 81 LEU A N 1
ATOM 675 C CA . LEU A 1 81 ? 5.129 1.919 -3.825 1.00 98.50 81 LEU A CA 1
ATOM 676 C C . LEU A 1 81 ? 5.518 0.978 -2.679 1.00 98.50 81 LEU A C 1
ATOM 678 O O . LEU A 1 81 ? 4.697 0.709 -1.805 1.00 98.50 81 LEU A O 1
ATOM 682 N N . LYS A 1 82 ? 6.774 0.514 -2.630 1.00 98.38 82 LYS A N 1
ATOM 683 C CA . LYS A 1 82 ? 7.281 -0.316 -1.521 1.00 98.38 82 LYS A CA 1
ATOM 684 C C . LYS A 1 82 ? 7.280 0.432 -0.192 1.00 98.38 82 LYS A C 1
ATOM 686 O O . LYS A 1 82 ? 6.945 -0.152 0.837 1.00 98.38 82 LYS A O 1
ATOM 691 N N . GLN A 1 83 ? 7.654 1.710 -0.192 1.00 98.44 83 GLN A N 1
ATOM 692 C CA . GLN A 1 83 ? 7.590 2.531 1.013 1.00 98.44 83 GLN A CA 1
ATOM 693 C C . GLN A 1 83 ? 6.143 2.654 1.504 1.00 98.44 83 GLN A C 1
ATOM 695 O O . GLN A 1 83 ? 5.872 2.370 2.672 1.00 98.44 83 GLN A O 1
ATOM 700 N N . ARG A 1 84 ? 5.209 2.992 0.608 1.00 98.12 84 ARG A N 1
ATOM 701 C CA . ARG A 1 84 ? 3.790 3.121 0.950 1.00 98.12 84 ARG A CA 1
ATOM 702 C C . ARG A 1 84 ? 3.189 1.804 1.446 1.00 98.12 84 ARG A C 1
ATOM 704 O O . ARG A 1 84 ? 2.461 1.796 2.435 1.00 98.12 84 ARG A O 1
ATOM 711 N N . GLU A 1 85 ? 3.531 0.684 0.813 1.00 98.19 85 GLU A N 1
ATOM 712 C CA . GLU A 1 85 ? 3.131 -0.656 1.256 1.00 98.19 85 GLU A CA 1
ATOM 713 C C . GLU A 1 85 ? 3.591 -0.933 2.695 1.00 98.19 85 GLU A C 1
ATOM 715 O O . GLU A 1 85 ? 2.823 -1.438 3.514 1.00 98.19 85 GLU A O 1
ATOM 720 N N . ASN A 1 86 ? 4.840 -0.592 3.020 1.00 98.12 86 ASN A N 1
ATOM 721 C CA . ASN A 1 86 ? 5.383 -0.786 4.362 1.00 98.12 86 ASN A CA 1
ATOM 722 C C . ASN A 1 86 ? 4.655 0.077 5.400 1.00 98.12 86 ASN A C 1
ATOM 724 O O . ASN A 1 86 ? 4.344 -0.414 6.484 1.00 98.12 86 ASN A O 1
ATOM 728 N N . GLU A 1 87 ? 4.339 1.330 5.068 1.00 98.00 87 GLU A N 1
ATOM 729 C CA . GLU A 1 87 ? 3.537 2.209 5.926 1.00 98.00 87 GLU A CA 1
ATOM 730 C C . GLU A 1 87 ? 2.142 1.629 6.187 1.00 98.00 87 GLU A C 1
A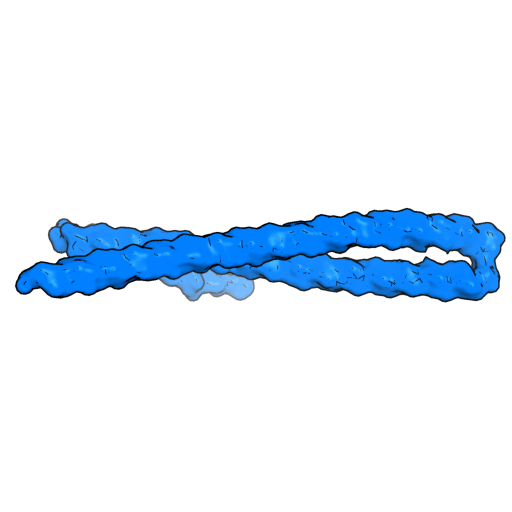TOM 732 O O . GLU A 1 87 ? 1.698 1.581 7.334 1.00 98.00 87 GLU A O 1
ATOM 737 N N . LEU A 1 88 ? 1.460 1.130 5.153 1.00 97.31 88 LEU A N 1
ATOM 738 C CA . LEU A 1 88 ? 0.144 0.506 5.307 1.00 97.31 88 LEU A CA 1
ATOM 739 C C . LEU A 1 88 ? 0.208 -0.778 6.132 1.00 97.31 88 LEU A C 1
ATOM 741 O O . LEU A 1 88 ? -0.642 -0.992 6.992 1.00 97.31 88 LEU A O 1
ATOM 745 N N . LYS A 1 89 ? 1.244 -1.606 5.954 1.00 96.88 89 LYS A N 1
ATOM 746 C CA . LYS A 1 89 ? 1.463 -2.793 6.798 1.00 96.88 89 LYS A CA 1
ATOM 747 C C . LYS A 1 89 ? 1.668 -2.426 8.266 1.00 96.88 89 LYS A C 1
ATOM 749 O O . LYS A 1 89 ? 1.214 -3.167 9.135 1.00 96.88 89 LYS A O 1
ATOM 754 N N . LEU A 1 90 ? 2.325 -1.303 8.559 1.00 97.62 90 LEU A N 1
ATOM 755 C CA . LEU A 1 90 ? 2.428 -0.795 9.929 1.00 97.62 90 LEU A CA 1
ATOM 756 C C . LEU A 1 90 ? 1.056 -0.378 10.473 1.00 97.62 90 LEU A C 1
ATOM 758 O O . LEU A 1 90 ? 0.729 -0.754 11.594 1.00 97.62 90 LEU A O 1
ATOM 762 N N . GLN A 1 91 ? 0.233 0.308 9.675 1.00 96.38 91 GLN A N 1
ATOM 763 C CA . GLN A 1 91 ? -1.128 0.696 10.074 1.00 96.38 91 GLN A CA 1
ATOM 764 C C . GLN A 1 91 ? -2.040 -0.515 10.311 1.00 96.38 91 GLN A C 1
ATOM 766 O O . GLN A 1 91 ? -2.821 -0.523 11.260 1.00 96.38 91 GLN A O 1
ATOM 771 N N . VAL A 1 92 ? -1.922 -1.565 9.493 1.00 95.88 92 VAL A N 1
ATOM 772 C CA . VAL A 1 92 ? -2.651 -2.826 9.703 1.00 95.88 92 VAL A CA 1
ATOM 773 C C . VAL A 1 92 ? -2.239 -3.477 11.022 1.00 95.88 92 VAL A C 1
ATOM 775 O O . VAL A 1 92 ? -3.105 -3.820 11.822 1.00 95.88 92 VAL A O 1
ATOM 778 N N . ARG A 1 93 ? -0.935 -3.575 11.308 1.00 94.75 93 ARG A N 1
ATOM 779 C CA . ARG A 1 93 ? -0.454 -4.114 12.593 1.00 94.75 93 ARG A CA 1
ATOM 780 C C . ARG A 1 93 ? -0.922 -3.279 13.780 1.00 94.75 93 ARG A C 1
ATOM 782 O O . ARG A 1 93 ? -1.325 -3.831 14.797 1.00 94.75 93 ARG A O 1
ATOM 789 N N . GLU A 1 94 ? -0.882 -1.954 13.663 1.00 94.62 94 GLU A N 1
ATOM 790 C CA . GLU A 1 94 ? -1.406 -1.051 14.692 1.00 94.62 94 GLU A CA 1
ATOM 791 C C . GLU A 1 94 ? -2.896 -1.318 14.944 1.00 94.62 94 GLU A C 1
ATOM 793 O O . GLU A 1 94 ? -3.339 -1.382 16.092 1.00 94.62 94 GLU A O 1
ATOM 798 N N . PHE A 1 95 ? -3.671 -1.519 13.879 1.00 93.25 95 PHE A N 1
ATOM 799 C CA . PHE A 1 95 ? -5.085 -1.850 13.974 1.00 93.25 95 PHE A CA 1
ATOM 800 C C . PHE A 1 95 ? -5.324 -3.196 14.680 1.00 93.25 95 PHE A C 1
ATOM 802 O O . PHE A 1 95 ? -6.178 -3.269 15.563 1.00 93.25 95 PHE A O 1
ATOM 809 N N . GLU A 1 96 ? -4.557 -4.236 14.345 1.00 91.62 96 GLU A N 1
ATOM 810 C CA . GLU A 1 96 ? -4.623 -5.560 14.986 1.00 91.62 96 GLU A CA 1
ATOM 811 C C . GLU A 1 96 ? -4.302 -5.485 16.484 1.00 91.62 96 GLU A C 1
ATOM 813 O O . GLU A 1 96 ? -5.080 -5.962 17.311 1.00 91.62 96 GLU A O 1
ATOM 818 N N . VAL A 1 97 ? -3.210 -4.807 16.851 1.00 95.62 97 VAL A N 1
ATOM 819 C CA . VAL A 1 97 ? -2.816 -4.612 18.256 1.00 95.62 97 VAL A CA 1
ATOM 820 C C . VAL A 1 97 ? -3.888 -3.835 19.026 1.00 95.62 97 VAL A C 1
ATOM 822 O O . VAL A 1 97 ? -4.224 -4.185 20.160 1.00 95.62 97 VAL A O 1
ATOM 825 N N . ASN A 1 98 ? -4.478 -2.805 18.414 1.00 92.75 98 ASN A N 1
ATOM 826 C CA . ASN A 1 98 ? -5.578 -2.054 19.019 1.00 92.75 98 ASN A CA 1
ATOM 827 C C . ASN A 1 98 ? -6.834 -2.920 19.225 1.00 92.75 98 ASN A C 1
ATOM 829 O O . ASN A 1 98 ? -7.549 -2.746 20.220 1.00 92.75 98 ASN A O 1
ATOM 833 N N . GLU A 1 99 ? -7.105 -3.866 18.323 1.00 91.00 99 GLU A N 1
ATOM 834 C CA . GLU A 1 99 ? -8.196 -4.831 18.468 1.00 91.00 99 GLU A CA 1
ATOM 835 C C . GLU A 1 99 ? -7.955 -5.782 19.641 1.00 91.00 99 GLU A C 1
ATOM 837 O O . GLU A 1 99 ? -8.837 -5.977 20.483 1.00 91.00 99 GLU A O 1
ATOM 842 N N . GLU A 1 100 ? -6.751 -6.346 19.728 1.00 93.62 100 GLU A N 1
ATOM 843 C CA . GLU A 1 100 ? -6.345 -7.223 20.825 1.00 93.62 100 GLU A CA 1
ATOM 844 C C . GLU A 1 100 ? -6.429 -6.506 22.170 1.00 93.62 100 GLU A C 1
ATOM 846 O O . GLU A 1 100 ? -7.027 -7.026 23.116 1.00 93.62 100 GLU A O 1
ATOM 851 N N . TYR A 1 101 ? -5.918 -5.276 22.238 1.00 94.50 101 TYR A N 1
ATOM 852 C CA . TYR A 1 101 ? -6.008 -4.437 23.425 1.00 94.50 101 TYR A CA 1
ATOM 853 C C . TYR A 1 101 ? -7.461 -4.216 23.858 1.00 94.50 101 TYR A C 1
ATOM 855 O O . TYR A 1 101 ? -7.795 -4.397 25.032 1.00 94.50 101 TYR A O 1
ATOM 863 N N . ARG A 1 102 ? -8.359 -3.893 22.918 1.00 90.62 102 ARG A N 1
ATOM 864 C CA . ARG A 1 102 ? -9.792 -3.730 23.210 1.00 90.62 102 ARG A CA 1
ATOM 865 C C . ARG A 1 102 ? -10.409 -5.027 23.732 1.00 90.62 102 ARG A C 1
ATOM 867 O O . ARG A 1 102 ? -11.167 -4.992 24.702 1.00 90.62 102 ARG A O 1
ATOM 874 N N . ASN A 1 103 ? -10.090 -6.160 23.114 1.00 91.88 103 ASN A N 1
ATOM 875 C CA . ASN A 1 103 ? -10.596 -7.465 23.534 1.00 91.88 103 ASN A CA 1
ATOM 876 C C . ASN A 1 103 ? -10.121 -7.821 24.949 1.00 91.88 103 ASN A C 1
ATOM 878 O O . ASN A 1 103 ? -10.904 -8.316 25.760 1.00 91.88 103 ASN A O 1
ATOM 882 N N . LEU A 1 104 ? -8.860 -7.530 25.275 1.00 95.00 104 LEU A N 1
ATOM 883 C CA . LEU A 1 104 ? -8.314 -7.708 26.620 1.00 95.00 104 LEU A CA 1
ATOM 884 C C . LEU A 1 104 ? -8.981 -6.776 27.638 1.00 95.00 104 LEU A C 1
ATOM 886 O O . LEU A 1 104 ? -9.363 -7.234 28.714 1.00 95.00 104 LEU A O 1
ATOM 890 N N . GLN A 1 105 ? -9.195 -5.501 27.298 1.00 93.44 105 GLN A N 1
ATOM 891 C CA . GLN A 1 105 ? -9.932 -4.566 28.154 1.00 93.44 105 GLN A CA 1
ATOM 892 C C . GLN A 1 105 ? -11.363 -5.037 28.427 1.00 93.44 105 GLN A C 1
ATOM 894 O O . GLN A 1 105 ? -11.847 -4.924 29.555 1.00 93.44 105 GLN A O 1
ATOM 899 N N . GLN A 1 106 ? -12.043 -5.574 27.412 1.00 91.12 106 GLN A N 1
ATOM 900 C CA . GLN A 1 106 ? -13.386 -6.114 27.574 1.00 91.12 106 GLN A CA 1
ATOM 901 C C . GLN A 1 106 ? -13.388 -7.319 28.524 1.00 91.12 106 GLN A C 1
ATOM 903 O O . GLN A 1 106 ? -14.163 -7.322 29.478 1.00 91.12 106 GLN A O 1
ATOM 908 N N . LYS A 1 107 ? -12.475 -8.282 28.335 1.00 92.50 107 LYS A N 1
ATOM 909 C CA . LYS A 1 107 ? -12.320 -9.439 29.237 1.00 92.50 107 LYS A CA 1
ATOM 910 C C . LYS A 1 107 ? -12.031 -9.015 30.678 1.00 92.50 107 LYS A C 1
ATOM 912 O O . LYS A 1 107 ? -12.616 -9.555 31.610 1.00 92.50 107 LY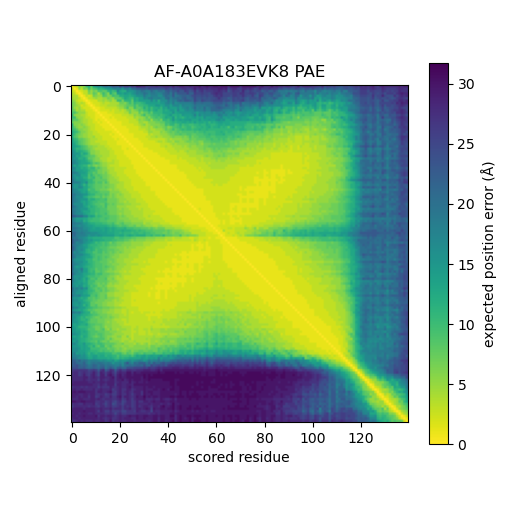S A O 1
ATOM 917 N N . LEU A 1 108 ? -11.156 -8.027 30.872 1.00 92.06 108 LEU A N 1
ATOM 918 C CA . LEU A 1 108 ? -10.828 -7.499 32.198 1.00 92.06 108 LEU A CA 1
ATOM 919 C C . LEU A 1 108 ? -12.061 -6.878 32.868 1.00 92.06 108 LEU A C 1
ATOM 921 O O . LEU A 1 108 ? -12.316 -7.133 34.043 1.00 92.06 108 LEU A O 1
ATOM 925 N N . LYS A 1 109 ? -12.857 -6.111 32.116 1.00 91.69 109 LYS A N 1
ATOM 926 C CA . LYS A 1 109 ? -14.107 -5.527 32.613 1.00 91.69 109 LYS A CA 1
ATOM 927 C C . LYS A 1 109 ? -15.140 -6.599 32.973 1.00 91.69 109 LYS A 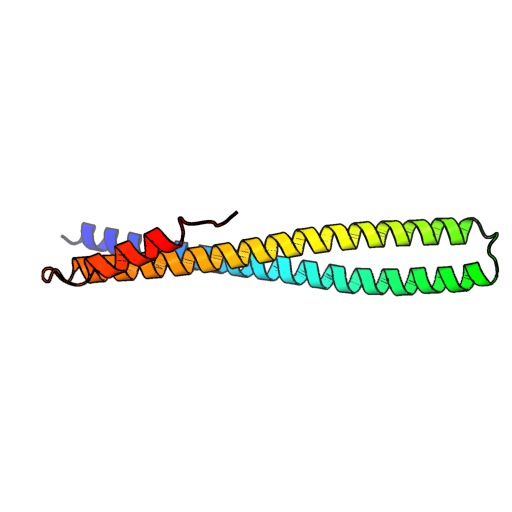C 1
ATOM 929 O O . LYS A 1 109 ? -15.825 -6.457 33.981 1.00 91.69 109 LYS A O 1
ATOM 934 N N . GLU A 1 110 ? -15.244 -7.656 32.170 1.00 90.75 110 GLU A N 1
ATOM 935 C CA . GLU A 1 110 ? -16.127 -8.797 32.433 1.00 90.75 110 GLU A CA 1
ATOM 936 C C . GLU A 1 110 ? -15.739 -9.505 33.740 1.00 90.75 110 GLU A C 1
ATOM 938 O O . GLU A 1 110 ? -16.606 -9.693 34.593 1.00 90.75 110 GLU A O 1
ATOM 943 N N . ILE A 1 111 ? -14.446 -9.782 33.958 1.00 90.12 111 ILE A N 1
ATOM 944 C CA . ILE A 1 111 ? -13.932 -10.367 35.211 1.00 90.12 111 ILE A CA 1
ATOM 945 C C . ILE A 1 111 ? -14.234 -9.456 36.407 1.00 90.12 111 ILE A C 1
ATOM 947 O O . ILE A 1 111 ? -14.838 -9.903 37.374 1.00 90.12 111 ILE A O 1
ATOM 951 N N . GLN A 1 112 ? -13.915 -8.160 36.322 1.00 87.50 112 GLN A N 1
ATOM 952 C CA . GLN A 1 112 ? -14.201 -7.206 37.404 1.00 87.50 112 GLN A CA 1
ATOM 953 C C . GLN A 1 112 ? -15.695 -7.120 37.740 1.00 87.50 112 GLN A C 1
ATOM 955 O O . GLN A 1 112 ? -16.067 -6.979 38.903 1.00 87.50 112 GLN A O 1
ATOM 960 N N . SER A 1 113 ? -16.561 -7.194 36.726 1.00 82.38 113 SER A N 1
ATOM 961 C CA . SER A 1 113 ? -18.010 -7.198 36.9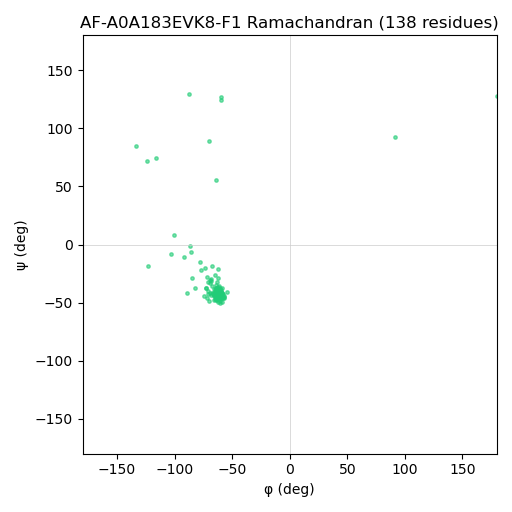34 1.00 82.38 113 SER A CA 1
ATOM 962 C C . SER A 1 113 ? -18.532 -8.510 37.529 1.00 82.38 113 SER A C 1
ATOM 964 O O . SER A 1 113 ? -19.538 -8.488 38.234 1.00 82.38 113 SER A O 1
ATOM 966 N N . ALA A 1 114 ? -17.851 -9.633 37.280 1.00 77.88 114 ALA A N 1
ATOM 967 C CA . ALA A 1 114 ? -18.153 -10.920 37.896 1.00 77.88 114 ALA A CA 1
ATOM 968 C C . ALA A 1 114 ? -17.696 -10.955 39.365 1.00 77.88 114 ALA A C 1
ATOM 970 O O . ALA A 1 114 ? -18.490 -11.331 40.224 1.00 77.88 114 ALA A O 1
ATOM 971 N N . ASP A 1 115 ? -16.489 -10.458 39.657 1.00 66.62 115 ASP A N 1
ATOM 972 C CA . ASP A 1 115 ? -15.932 -10.369 41.013 1.00 66.62 115 ASP A CA 1
ATOM 973 C C . ASP A 1 115 ? -16.767 -9.445 41.918 1.00 66.62 115 ASP A C 1
ATOM 975 O O . ASP A 1 115 ? -16.995 -9.753 43.085 1.00 66.62 115 ASP A O 1
ATOM 979 N N . ALA A 1 116 ? -17.298 -8.340 41.376 1.00 59.62 116 ALA A N 1
ATOM 980 C CA . ALA A 1 116 ? -18.196 -7.433 42.102 1.00 59.62 116 ALA A CA 1
ATOM 981 C C . ALA A 1 116 ? -19.572 -8.049 42.437 1.00 59.62 116 ALA A C 1
ATOM 983 O O . ALA A 1 116 ? -20.275 -7.541 43.309 1.00 59.62 116 ALA A O 1
ATOM 984 N N . ASN A 1 117 ? -19.960 -9.131 41.754 1.00 57.41 117 ASN A N 1
ATOM 985 C CA . ASN A 1 117 ? -21.163 -9.909 42.059 1.00 57.41 117 ASN A CA 1
ATOM 986 C C . ASN A 1 117 ? -20.885 -11.078 43.019 1.00 57.41 117 ASN A C 1
ATOM 988 O O . ASN A 1 117 ? -21.833 -11.682 43.526 1.00 57.41 117 ASN A O 1
ATOM 992 N N . THR A 1 118 ? -19.617 -11.398 43.280 1.00 51.25 118 THR A N 1
ATOM 993 C CA . THR A 1 118 ? -19.196 -12.457 44.198 1.00 51.25 118 THR A CA 1
ATOM 994 C C . THR A 1 118 ? -18.418 -11.862 45.365 1.00 51.25 118 THR A C 1
ATOM 996 O O . THR A 1 118 ? -17.204 -12.027 45.482 1.00 51.25 118 THR A O 1
ATOM 999 N N . ASP A 1 119 ? -19.128 -11.212 46.287 1.00 49.44 119 ASP A N 1
ATOM 1000 C CA . ASP A 1 119 ? -18.601 -11.105 47.643 1.00 49.44 119 ASP A CA 1
ATOM 1001 C C . ASP A 1 119 ? -18.408 -12.531 48.192 1.00 49.44 119 ASP A C 1
ATOM 1003 O O . ASP A 1 119 ? -19.344 -13.334 48.237 1.00 49.44 119 ASP A O 1
ATOM 1007 N N . THR A 1 120 ? -17.194 -12.805 48.681 1.00 48.22 120 THR A N 1
ATOM 1008 C CA . THR A 1 120 ? -16.715 -14.005 49.405 1.00 48.22 120 THR A CA 1
ATOM 1009 C C . THR A 1 120 ? -16.101 -15.140 48.560 1.00 48.22 120 THR A C 1
ATOM 1011 O O . THR A 1 120 ? -16.762 -16.104 48.191 1.00 48.22 120 THR A O 1
ATOM 1014 N N . THR A 1 121 ? -14.774 -15.132 48.375 1.00 42.16 121 THR A N 1
ATOM 1015 C CA . THR A 1 121 ? -13.833 -16.024 49.103 1.00 42.16 121 THR A CA 1
ATOM 1016 C C . THR A 1 121 ? -12.372 -15.788 48.670 1.00 42.16 121 THR A C 1
ATOM 1018 O O . THR A 1 121 ? -12.017 -15.812 47.498 1.00 42.16 121 THR A O 1
ATOM 1021 N N . ASN A 1 122 ? -11.504 -15.560 49.660 1.00 47.44 122 ASN A N 1
ATOM 1022 C CA . ASN A 1 122 ? -10.081 -15.189 49.580 1.00 47.44 122 ASN A CA 1
ATOM 1023 C C . ASN A 1 122 ? -9.135 -16.241 48.937 1.00 47.44 122 ASN A C 1
ATOM 1025 O O . ASN A 1 122 ? -8.143 -16.626 49.553 1.00 47.44 122 ASN A O 1
ATOM 1029 N N . SER A 1 123 ? -9.381 -16.710 47.710 1.00 48.47 123 SER A N 1
ATOM 1030 C CA . SER A 1 123 ? -8.481 -17.675 47.044 1.00 48.47 123 SER A CA 1
ATOM 1031 C C . SER A 1 123 ? -7.932 -17.232 45.683 1.00 48.47 123 SER A C 1
ATOM 1033 O O . SER A 1 123 ? -6.920 -17.783 45.248 1.00 48.47 123 SER A O 1
ATOM 1035 N N . GLU A 1 124 ? -8.536 -16.254 45.004 1.00 47.31 124 GLU A N 1
ATOM 1036 C CA . GLU A 1 124 ? -8.179 -15.931 43.606 1.00 47.31 124 GLU A CA 1
ATOM 1037 C C . GLU A 1 124 ? -7.315 -14.677 43.422 1.00 47.31 124 GLU A C 1
ATOM 1039 O O . GLU A 1 124 ? -6.719 -14.493 42.362 1.00 47.31 124 GLU A O 1
ATOM 1044 N N . VAL A 1 125 ? -7.092 -13.903 44.490 1.00 49.69 125 VAL A N 1
ATOM 1045 C CA . VAL A 1 125 ? -6.206 -12.718 44.501 1.00 49.69 125 VAL A CA 1
ATOM 1046 C C . VAL A 1 125 ? -4.735 -13.075 44.187 1.00 49.69 125 VAL A C 1
ATOM 1048 O O . VAL A 1 125 ? -3.966 -12.250 43.686 1.00 49.69 125 VAL A O 1
ATOM 1051 N N . ASN A 1 126 ? -4.343 -14.340 44.377 1.00 47.09 126 ASN A N 1
ATOM 1052 C CA . ASN A 1 126 ? -2.991 -14.815 44.066 1.00 47.09 126 ASN A CA 1
ATOM 1053 C C . ASN A 1 126 ? -2.744 -15.035 42.561 1.00 47.09 126 ASN A C 1
ATOM 1055 O O . ASN A 1 126 ? -1.591 -15.002 42.135 1.00 47.09 126 ASN A O 1
ATOM 1059 N N . LYS A 1 127 ? -3.786 -15.219 41.733 1.00 51.28 127 LYS A N 1
ATOM 1060 C CA . LYS A 1 127 ? -3.610 -15.409 40.279 1.00 51.28 127 LYS A CA 1
ATOM 1061 C C . LYS A 1 127 ? -3.452 -14.075 39.549 1.00 51.28 127 LYS A C 1
ATOM 1063 O O . LYS A 1 127 ? -2.608 -13.961 38.665 1.00 51.28 127 LYS A O 1
ATOM 1068 N N . THR A 1 128 ? -4.179 -13.043 39.971 1.00 46.91 128 THR A N 1
ATOM 1069 C CA . THR A 1 128 ? -4.134 -11.704 39.358 1.00 46.91 128 THR A CA 1
ATOM 1070 C C . THR A 1 128 ? -2.800 -10.995 39.605 1.00 46.91 128 THR A C 1
ATOM 1072 O O . THR A 1 128 ? -2.290 -10.313 38.718 1.00 46.91 128 THR A O 1
ATOM 1075 N N . THR A 1 129 ? -2.173 -11.235 40.763 1.00 47.50 129 THR A N 1
ATOM 1076 C CA . THR A 1 129 ? -0.812 -10.747 41.054 1.00 47.50 129 THR A CA 1
ATOM 1077 C C . THR A 1 129 ? 0.244 -11.449 40.185 1.00 47.50 129 THR A C 1
ATOM 1079 O O . THR A 1 129 ? 1.237 -10.836 39.803 1.00 47.50 129 THR A O 1
ATOM 1082 N N . CYS A 1 130 ? 0.020 -12.715 39.811 1.00 44.72 130 CYS A N 1
ATOM 1083 C CA . CYS A 1 130 ? 0.969 -13.482 39.002 1.00 44.72 130 CYS A CA 1
ATOM 1084 C C . CYS A 1 130 ? 1.008 -13.011 37.540 1.00 44.72 130 CYS A C 1
ATOM 1086 O O . CYS A 1 130 ? 2.090 -12.915 36.971 1.00 44.72 130 CYS A O 1
ATOM 1088 N N . VAL A 1 131 ? -0.139 -12.638 36.955 1.00 52.66 131 VAL A N 1
ATOM 1089 C CA . VAL A 1 131 ? -0.18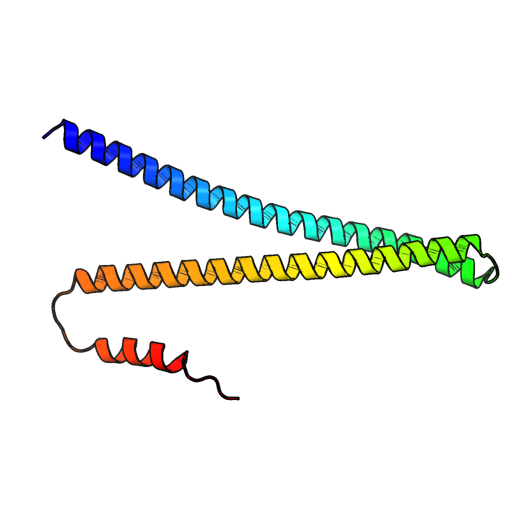7 -12.165 35.559 1.00 52.66 131 VAL A CA 1
ATOM 1090 C C . VAL A 1 131 ? 0.413 -10.760 35.427 1.00 52.66 131 VAL A C 1
ATOM 1092 O O . VAL A 1 131 ? 1.133 -10.503 34.473 1.00 52.66 131 VAL A O 1
ATOM 1095 N N . MET A 1 132 ? 0.219 -9.852 36.393 1.00 47.19 132 MET A N 1
ATOM 1096 C CA . MET A 1 132 ? 0.836 -8.511 36.331 1.00 47.19 132 MET A CA 1
ATOM 1097 C C . MET A 1 132 ? 2.366 -8.517 36.484 1.00 47.19 132 MET A C 1
ATOM 1099 O O . MET A 1 132 ? 3.029 -7.650 35.920 1.00 47.19 132 MET A O 1
ATOM 1103 N N . LEU A 1 133 ? 2.943 -9.476 37.217 1.00 53.59 133 LEU A N 1
ATOM 1104 C CA . LEU A 1 133 ? 4.400 -9.576 37.396 1.00 53.59 133 LEU A CA 1
ATOM 1105 C C . LEU A 1 133 ? 5.129 -10.192 36.189 1.00 53.59 133 LEU A C 1
ATOM 1107 O O . LEU A 1 133 ? 6.352 -10.073 36.102 1.00 53.59 133 LEU A O 1
ATOM 1111 N N . GLU A 1 134 ? 4.406 -10.831 35.269 1.00 43.53 134 GLU A N 1
ATOM 1112 C CA . GLU A 1 134 ? 4.977 -11.484 34.084 1.00 43.53 134 GLU A CA 1
ATOM 1113 C C . GLU A 1 134 ? 5.177 -10.504 32.914 1.00 43.53 134 GLU A C 1
ATOM 1115 O O . GLU A 1 134 ? 6.150 -10.622 32.179 1.00 43.53 134 GLU A O 1
ATOM 1120 N N . TRP A 1 135 ? 4.355 -9.452 32.818 1.00 48.06 135 TRP A N 1
ATOM 1121 C CA . TRP A 1 135 ? 4.505 -8.379 31.816 1.00 48.06 135 TRP A CA 1
ATOM 1122 C C . TRP A 1 135 ? 5.470 -7.255 32.234 1.00 48.06 135 TRP A C 1
ATOM 1124 O O . TRP A 1 135 ? 5.748 -6.359 31.445 1.00 48.06 135 TRP A O 1
ATOM 1134 N N . GLY A 1 136 ? 5.968 -7.272 33.475 1.00 46.03 136 GLY A N 1
ATOM 1135 C CA . GLY A 1 136 ? 6.904 -6.272 34.009 1.00 46.03 136 GLY A CA 1
ATOM 1136 C C . GLY A 1 136 ? 8.369 -6.714 34.021 1.00 46.03 136 GLY A C 1
ATOM 1137 O O . GLY A 1 136 ? 9.195 -6.050 34.646 1.00 46.03 136 GLY A O 1
ATOM 1138 N N . ARG A 1 137 ? 8.696 -7.855 33.406 1.00 51.31 137 ARG A N 1
ATOM 1139 C CA . ARG A 1 137 ? 10.044 -8.427 33.420 1.00 51.31 137 ARG A CA 1
ATOM 1140 C C . ARG A 1 137 ? 10.542 -8.645 31.993 1.00 51.31 137 ARG A C 1
ATOM 1142 O O . ARG A 1 137 ? 10.655 -9.779 31.545 1.00 51.31 137 ARG A O 1
ATOM 1149 N N . ASP A 1 138 ? 10.861 -7.547 31.313 1.00 43.22 138 ASP A N 1
ATOM 1150 C CA . ASP A 1 138 ? 11.744 -7.581 30.145 1.00 43.22 138 ASP A CA 1
ATOM 1151 C C . ASP A 1 138 ? 13.112 -8.153 30.566 1.00 43.22 138 ASP A C 1
ATOM 1153 O O . ASP A 1 138 ? 13.739 -7.622 31.493 1.00 43.22 138 ASP A O 1
ATOM 1157 N N . PRO A 1 139 ? 13.618 -9.219 29.924 1.00 52.34 139 PRO A N 1
ATOM 1158 C CA . PRO A 1 139 ? 15.039 -9.493 29.889 1.00 52.34 139 PRO A CA 1
ATOM 1159 C C . PRO A 1 139 ? 15.655 -8.750 28.694 1.00 52.34 139 PRO A C 1
ATOM 1161 O O . PRO A 1 139 ? 15.149 -8.836 27.579 1.00 52.34 139 PRO A O 1
ATOM 1164 N N . HIS A 1 140 ? 16.729 -8.019 28.993 1.00 41.34 140 HIS A N 1
ATOM 1165 C CA . HIS A 1 140 ? 17.680 -7.378 28.078 1.00 41.34 140 HIS A CA 1
ATOM 1166 C C . HIS A 1 140 ? 17.811 -7.973 26.670 1.00 41.34 140 HIS A C 1
ATOM 1168 O O . HIS A 1 140 ? 17.959 -9.213 26.563 1.00 41.34 140 HIS A O 1
#

Secondary structure (DSSP, 8-state):
-HHHHHHHHHHHHHHHHHHHHHHHHHHHHHHHHHHHHHHHHHHHHHHHHHHHHHHHHHTT-TT-HHHHHHHHHHHHHHHHHHHHHHHHHHHHHHHHHHHHHHHHHHHHHHHHHHHTT----TTSHHHHHHHHHHTT----

InterPro domains:
  IPR022735 bMERB domain [PF12130] (34-129)
  IPR022735 bMERB domain [PS51848] (20-140)